Protein AF-A0A6A5VIS7-F1 (afdb_monomer)

Secondary structure (DSSP, 8-state):
--SS--SSTTHHHH--STTS-SS-GGGT--HHHHHHHHHH--SS-TT---SSHHHHHHHHHHHHHHHHHHH----S-------EEE--S--TT-EE-TTSSS-EEEE-

Organism: NCBI:txid1447943

Foldseek 3Di:
DVVDDDPDLCQLQPPPDPPHDPDRPVVPDDSVRVVVCVVPDFPDDPPDDDPFVCVRCVVVVVVVVVVVCVVDPDDDDDDDDKDFDADDDDGPQWDACPPDPRRIGHID

Structure (mmCIF, N/CA/C/O backbone):
data_AF-A0A6A5VIS7-F1
#
_entry.id   AF-A0A6A5VIS7-F1
#
loop_
_atom_site.group_PDB
_atom_site.id
_atom_site.type_symbol
_atom_site.label_atom_id
_atom_site.label_alt_id
_atom_site.label_comp_id
_atom_site.label_asym_id
_atom_site.label_entity_id
_atom_site.label_seq_id
_atom_site.pdbx_PDB_ins_code
_atom_site.Cartn_x
_atom_site.Cartn_y
_atom_site.Cartn_z
_atom_site.occupancy
_atom_site.B_iso_or_equiv
_atom_site.auth_seq_id
_atom_site.auth_comp_id
_atom_site.auth_asym_id
_atom_site.auth_atom_id
_atom_site.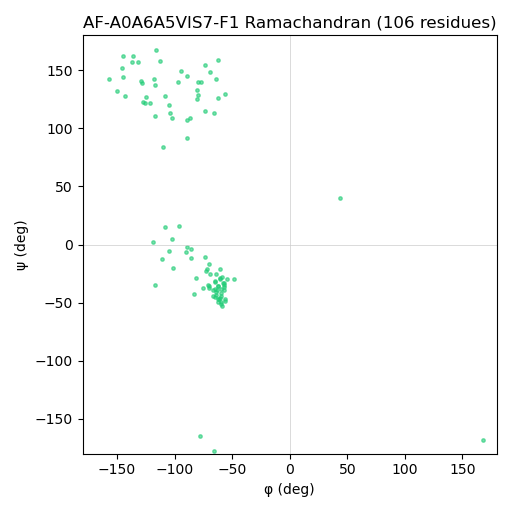pdbx_PDB_model_num
ATOM 1 N N . MET A 1 1 ? -1.292 13.957 4.978 1.00 61.16 1 MET A N 1
ATOM 2 C CA . MET A 1 1 ? -0.393 13.386 5.997 1.00 61.16 1 MET A CA 1
ATOM 3 C C . MET A 1 1 ? 1.064 13.347 5.570 1.00 61.16 1 MET A C 1
ATOM 5 O O . MET A 1 1 ? 1.912 13.328 6.440 1.00 61.16 1 MET A O 1
ATOM 9 N N . ASP A 1 2 ? 1.387 13.306 4.273 1.00 75.00 2 ASP A N 1
ATOM 10 C CA . ASP A 1 2 ? 2.795 13.178 3.861 1.00 75.00 2 ASP A CA 1
ATOM 11 C C . ASP A 1 2 ? 3.536 14.531 3.838 1.00 75.00 2 ASP A C 1
ATOM 13 O O . ASP A 1 2 ? 4.635 14.658 4.361 1.00 75.00 2 ASP A O 1
ATOM 17 N N . VAL A 1 3 ? 2.884 15.580 3.315 1.00 82.19 3 VAL A N 1
ATOM 18 C CA . VAL A 1 3 ? 3.427 16.957 3.299 1.00 82.19 3 VAL A CA 1
ATOM 19 C C . VAL A 1 3 ? 3.360 17.621 4.679 1.00 82.19 3 VAL A C 1
ATOM 21 O O . VAL A 1 3 ? 4.257 18.362 5.060 1.00 82.19 3 VAL A O 1
ATOM 24 N N . HIS A 1 4 ? 2.286 17.354 5.424 1.00 86.31 4 HIS A N 1
ATOM 25 C CA . HIS A 1 4 ? 2.086 17.832 6.790 1.00 86.31 4 HIS A CA 1
ATOM 26 C C . HIS A 1 4 ? 1.755 16.638 7.672 1.00 86.31 4 HIS A C 1
ATOM 28 O O . HIS A 1 4 ? 0.791 15.926 7.365 1.00 86.31 4 HIS A O 1
ATOM 34 N N . GLN A 1 5 ? 2.557 16.433 8.716 1.00 87.00 5 GLN A N 1
ATOM 35 C CA . GLN A 1 5 ? 2.435 15.318 9.647 1.00 87.00 5 GLN A CA 1
ATOM 36 C C . GLN A 1 5 ? 1.838 15.794 10.968 1.00 87.00 5 GLN A C 1
ATOM 38 O O . GLN A 1 5 ? 2.437 16.620 11.650 1.00 87.00 5 GLN A O 1
ATOM 43 N N . GLU A 1 6 ? 0.691 15.229 11.329 1.00 88.25 6 GLU A N 1
ATOM 44 C CA . GLU A 1 6 ? 0.141 15.322 12.678 1.00 88.25 6 GLU A CA 1
ATOM 45 C C . GLU A 1 6 ? 0.539 14.103 13.524 1.00 88.25 6 GLU A C 1
ATOM 47 O O . GLU A 1 6 ? 0.694 13.002 12.974 1.00 88.25 6 GLU A O 1
ATOM 52 N N . PRO A 1 7 ? 0.687 14.272 14.851 1.00 87.81 7 PRO A N 1
ATOM 53 C CA . PRO A 1 7 ? 0.967 13.180 15.783 1.00 87.81 7 PRO A CA 1
ATOM 54 C C . PRO A 1 7 ? -0.064 12.044 15.749 1.00 87.81 7 PRO A C 1
ATOM 56 O O . PRO A 1 7 ? 0.290 10.880 15.959 1.00 87.81 7 PRO A O 1
ATOM 59 N N . SER A 1 8 ? -1.331 12.367 15.494 1.00 88.69 8 SER A N 1
ATOM 60 C CA . SER A 1 8 ? -2.438 11.415 15.452 1.00 88.69 8 SER A CA 1
ATOM 61 C C . SER A 1 8 ? -3.365 11.644 14.258 1.00 88.69 8 SER A C 1
ATOM 63 O O . SER A 1 8 ? -3.376 12.702 13.630 1.00 88.69 8 SER A O 1
ATOM 65 N N . LEU A 1 9 ? -4.168 10.625 13.938 1.00 88.75 9 LEU A N 1
ATOM 66 C CA . LEU A 1 9 ? -5.127 10.703 12.838 1.00 88.75 9 LEU A CA 1
ATOM 67 C C . LEU A 1 9 ? -6.211 11.762 13.092 1.00 88.75 9 LEU A C 1
ATOM 69 O O . LEU A 1 9 ? -6.520 12.537 12.192 1.00 88.75 9 LEU A O 1
ATOM 73 N N . CYS A 1 10 ? -6.750 11.818 14.311 1.00 89.00 10 CYS A N 1
ATOM 74 C CA . CYS A 1 10 ? -7.844 12.718 14.674 1.00 89.00 10 CYS A CA 1
ATOM 75 C C . CYS A 1 10 ? -7.446 14.195 14.518 1.00 89.00 10 CYS A C 1
ATOM 77 O O . CYS A 1 10 ? -8.246 15.015 14.077 1.00 89.00 10 CYS A O 1
ATOM 79 N N . GLU A 1 11 ? -6.189 14.548 14.805 1.00 89.06 11 GLU A N 1
ATOM 80 C CA . GLU A 1 11 ? -5.704 15.937 14.752 1.00 89.06 11 GLU A CA 1
ATOM 81 C C . GLU A 1 11 ? -5.824 16.573 13.359 1.00 89.06 11 GLU A C 1
ATOM 83 O O . GLU A 1 11 ? -6.099 17.773 13.255 1.00 89.06 11 GLU A O 1
ATOM 88 N N . TYR A 1 12 ? -5.766 15.775 12.285 1.00 89.38 12 TYR A N 1
ATOM 89 C CA . TYR A 1 12 ? -6.034 16.261 10.925 1.00 89.38 12 TYR A CA 1
ATOM 90 C C . TYR A 1 12 ? -7.460 16.823 10.749 1.00 89.38 12 TYR A C 1
ATOM 92 O O . TYR A 1 12 ? -7.699 17.611 9.827 1.00 89.38 12 TYR A O 1
ATOM 100 N N . TRP A 1 13 ? -8.397 16.447 11.625 1.00 89.69 13 TRP A N 1
ATOM 101 C CA . TRP A 1 13 ? -9.795 16.886 11.641 1.00 89.69 13 TRP A CA 1
ATOM 102 C C . TRP A 1 13 ? -10.116 17.907 12.745 1.00 89.69 13 TRP A C 1
ATOM 104 O O . TRP A 1 13 ? -11.215 18.458 12.756 1.00 89.69 13 TRP A O 1
ATOM 114 N N . GLU A 1 14 ? -9.190 18.239 13.645 1.00 84.25 14 GLU A N 1
ATOM 115 C CA . GLU A 1 14 ? -9.530 19.048 14.824 1.00 84.25 14 GLU A CA 1
ATOM 116 C C . GLU A 1 14 ? -9.134 20.535 14.733 1.00 84.25 14 GLU A C 1
ATOM 118 O O . GLU A 1 14 ? -9.730 21.353 15.428 1.00 84.25 14 GLU A O 1
ATOM 123 N N . LYS A 1 15 ? -8.189 20.935 13.863 1.00 71.56 15 LYS A N 1
ATOM 124 C CA . LYS A 1 15 ? -7.707 22.337 13.711 1.00 71.56 15 LYS A CA 1
ATOM 125 C C . LYS A 1 15 ? -7.449 23.073 15.045 1.00 71.56 15 LYS A C 1
ATOM 127 O O . LYS A 1 15 ? -7.747 24.259 15.185 1.00 71.56 15 LYS A O 1
ATOM 132 N N . LYS A 1 16 ? -6.886 22.384 16.039 1.00 73.50 16 LYS A N 1
ATOM 133 C CA . LYS A 1 16 ? -6.724 22.917 17.406 1.00 73.50 16 LYS A CA 1
ATOM 134 C C . LYS A 1 16 ? -5.455 23.754 17.634 1.00 73.50 16 LYS A C 1
ATOM 136 O O . LYS A 1 16 ? -5.291 24.291 18.725 1.00 73.50 16 LYS A O 1
ATOM 141 N N . HIS A 1 17 ? -4.558 23.889 16.653 1.00 80.56 17 HIS A N 1
ATOM 142 C CA . HIS A 1 17 ? -3.280 24.599 16.818 1.00 80.56 17 HIS A CA 1
ATOM 143 C C . HIS A 1 17 ? -2.934 25.506 15.632 1.00 80.56 17 HIS A C 1
ATOM 145 O O . HIS A 1 17 ? -3.388 25.303 14.509 1.00 80.56 17 HIS A O 1
ATOM 151 N N . ALA A 1 18 ? -2.083 26.505 15.890 1.00 81.25 18 ALA A N 1
ATOM 152 C CA . ALA A 1 18 ? -1.664 27.504 14.901 1.00 81.25 18 ALA A CA 1
ATOM 153 C C . ALA A 1 18 ? -0.985 26.893 13.662 1.00 81.25 18 ALA A C 1
ATOM 155 O O . ALA A 1 18 ? -1.082 27.444 12.572 1.00 81.25 18 ALA A O 1
ATOM 156 N N . ASN A 1 19 ? -0.341 25.736 13.834 1.00 81.38 19 ASN A N 1
ATOM 157 C CA . ASN A 1 19 ? 0.364 25.020 12.770 1.00 81.38 19 ASN A CA 1
ATOM 158 C C . ASN A 1 19 ? -0.483 23.913 12.119 1.00 81.38 19 ASN A C 1
ATOM 160 O O . ASN A 1 19 ? 0.086 23.012 11.519 1.00 81.38 19 ASN A O 1
ATOM 164 N N . ALA A 1 20 ? -1.806 23.904 12.305 1.00 80.06 2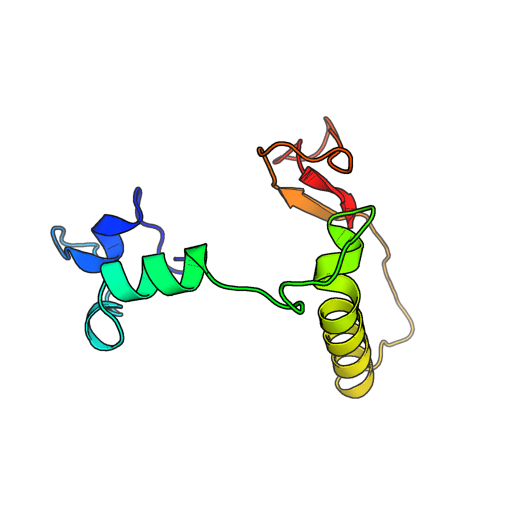0 ALA A N 1
ATOM 165 C CA . ALA A 1 20 ? -2.667 22.877 11.718 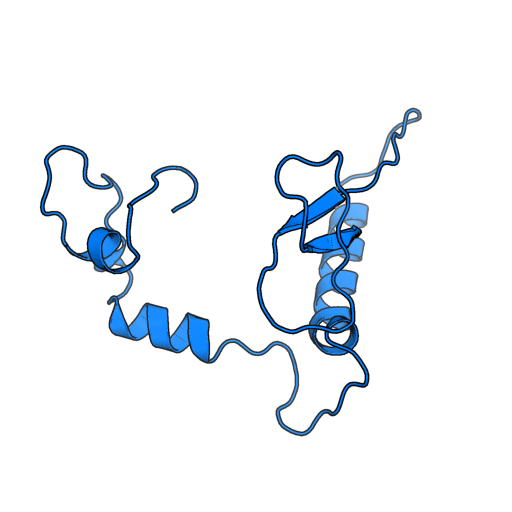1.00 80.06 20 ALA A CA 1
ATOM 166 C C . ALA A 1 20 ? -2.612 22.919 10.179 1.00 80.06 20 ALA A C 1
ATOM 168 O O . ALA A 1 20 ? -2.278 23.962 9.605 1.00 80.06 20 ALA A O 1
ATOM 169 N N . PRO A 1 21 ? -2.965 21.823 9.481 1.00 78.56 21 PRO A N 1
ATOM 170 C CA . PRO A 1 21 ? -2.827 21.759 8.038 1.00 78.56 21 PRO A CA 1
ATOM 171 C C . PRO A 1 21 ? -3.706 22.831 7.388 1.00 78.56 21 PRO A C 1
ATOM 173 O O . PRO A 1 21 ? -4.922 22.873 7.600 1.00 78.56 21 PRO A O 1
ATOM 176 N N . THR A 1 22 ? -3.108 23.668 6.536 1.00 79.56 22 THR A N 1
ATOM 177 C CA . THR A 1 22 ? -3.844 24.684 5.765 1.00 79.56 22 THR A CA 1
ATOM 178 C C . THR A 1 22 ? -4.936 24.036 4.908 1.00 79.56 22 THR A C 1
ATOM 180 O O . THR A 1 22 ? -6.045 24.558 4.770 1.00 79.56 22 THR A O 1
ATOM 183 N N . HIS A 1 23 ? -4.641 22.849 4.369 1.00 78.06 23 HIS A N 1
ATOM 184 C CA . HIS A 1 23 ? -5.568 22.045 3.581 1.00 78.06 23 HIS A CA 1
ATOM 185 C C . HIS A 1 23 ? -6.379 21.111 4.483 1.00 78.06 23 HIS A C 1
ATOM 187 O O . HIS A 1 23 ? -5.994 19.983 4.776 1.00 78.06 23 HIS A O 1
ATOM 193 N N . SER A 1 24 ? -7.531 21.616 4.910 1.00 80.44 24 SER A N 1
ATOM 194 C CA . SER A 1 24 ? -8.482 20.927 5.782 1.00 80.44 24 SER A CA 1
ATOM 195 C C . SER A 1 24 ? -9.112 19.700 5.113 1.00 80.44 24 SER A C 1
ATOM 197 O O . SER A 1 24 ? -9.913 19.852 4.188 1.00 80.44 24 SER A O 1
ATOM 199 N N . VAL A 1 25 ? -8.821 18.494 5.613 1.00 85.50 25 VAL A N 1
ATOM 200 C CA . VAL A 1 25 ? -9.442 17.245 5.118 1.00 85.50 25 VAL A CA 1
ATOM 201 C C . VAL A 1 25 ? -10.951 17.226 5.387 1.00 85.50 25 VAL A C 1
ATOM 203 O O . VAL A 1 25 ? -11.721 16.767 4.544 1.00 85.50 25 VAL A O 1
ATOM 206 N N . ASN A 1 26 ? -11.378 17.845 6.492 1.00 85.31 26 ASN A N 1
ATOM 207 C CA . ASN A 1 26 ? -12.782 18.083 6.848 1.00 85.31 26 ASN A CA 1
ATOM 208 C C . ASN A 1 26 ? -13.633 18.679 5.725 1.00 85.31 26 ASN A C 1
ATOM 210 O O . ASN A 1 26 ? -14.835 18.443 5.675 1.00 85.31 26 ASN A O 1
ATOM 214 N N . ASN A 1 27 ? -13.029 19.467 4.831 1.00 88.69 27 ASN A N 1
ATOM 215 C CA . ASN A 1 27 ? -13.765 20.098 3.737 1.00 88.69 27 ASN A CA 1
ATOM 216 C C . ASN A 1 27 ? -14.218 19.076 2.679 1.00 88.69 27 ASN A C 1
ATOM 218 O O . ASN A 1 27 ? -15.073 19.394 1.858 1.00 88.69 27 ASN A O 1
ATOM 222 N N . TYR A 1 28 ? -13.637 17.875 2.683 1.00 90.44 28 TYR A N 1
ATOM 223 C CA . TYR A 1 28 ? -13.865 16.833 1.685 1.00 90.44 28 TYR A CA 1
ATOM 224 C C . TYR A 1 28 ? -14.485 15.569 2.285 1.00 90.44 28 TYR A C 1
ATOM 226 O O . TYR A 1 28 ? -15.266 14.893 1.618 1.00 90.44 28 TYR A O 1
ATOM 234 N N . MET A 1 29 ? -14.129 15.218 3.524 1.00 93.50 29 MET A N 1
ATOM 235 C CA . MET A 1 29 ? -14.579 13.984 4.166 1.00 93.50 29 MET A CA 1
ATOM 236 C C . MET A 1 29 ? -14.519 14.099 5.689 1.00 93.50 29 MET A C 1
ATOM 238 O O . MET A 1 29 ? -13.573 14.667 6.232 1.00 93.50 29 MET A O 1
ATOM 242 N N . SER A 1 30 ? -15.500 13.522 6.386 1.00 93.50 30 SER A N 1
ATOM 243 C CA . SER A 1 30 ? -15.449 13.386 7.844 1.00 93.50 30 SER A CA 1
ATOM 244 C C . SER A 1 30 ? -14.451 12.311 8.274 1.00 93.50 30 SER A C 1
ATOM 246 O O . SER A 1 30 ? -14.195 11.356 7.539 1.00 93.50 30 SER A O 1
ATOM 248 N N . GLU A 1 31 ? -13.933 12.436 9.493 1.00 92.88 31 GLU A N 1
ATOM 249 C CA . GLU A 1 31 ? -12.983 11.482 10.073 1.00 92.88 31 GLU A CA 1
ATOM 250 C C . GLU A 1 31 ? -13.557 10.061 10.064 1.00 92.88 31 GLU A C 1
ATOM 252 O O . GLU A 1 31 ? -12.958 9.139 9.518 1.00 92.88 31 GLU A O 1
ATOM 257 N N . THR A 1 32 ? -14.800 9.906 10.530 1.00 95.56 32 THR A N 1
ATOM 258 C CA . THR A 1 32 ? -15.503 8.617 10.543 1.00 95.56 32 THR A CA 1
ATOM 259 C C . THR A 1 32 ? -15.612 7.995 9.152 1.00 95.56 32 THR A C 1
ATOM 261 O O . THR A 1 32 ? -15.484 6.781 8.996 1.00 95.56 32 THR A O 1
ATOM 264 N N . ARG A 1 33 ? -15.859 8.804 8.112 1.00 95.69 33 ARG A N 1
ATOM 265 C CA . ARG A 1 33 ? -15.948 8.290 6.742 1.00 95.69 33 ARG A CA 1
ATOM 266 C C . ARG A 1 33 ? -14.578 7.843 6.235 1.00 95.69 33 ARG A C 1
ATOM 268 O O . ARG A 1 33 ? -14.509 6.823 5.551 1.00 95.69 33 ARG A O 1
ATOM 275 N N . PHE A 1 34 ? -13.515 8.563 6.583 1.00 94.69 34 PHE A N 1
ATOM 276 C CA . PHE A 1 34 ? -12.148 8.172 6.253 1.00 94.69 34 PHE A CA 1
ATOM 277 C C . PHE A 1 34 ? -11.777 6.838 6.911 1.00 94.69 34 PHE A C 1
ATOM 279 O O . PHE A 1 34 ? -11.360 5.920 6.211 1.00 94.69 34 PHE A O 1
ATOM 286 N N . GLU A 1 35 ? -12.019 6.683 8.215 1.00 95.19 35 GLU A N 1
ATOM 287 C CA . GLU A 1 35 ? -11.734 5.437 8.942 1.00 95.19 35 GLU A CA 1
ATOM 288 C C . GLU A 1 35 ? -12.492 4.232 8.373 1.00 95.19 35 GLU A C 1
ATOM 290 O O . GLU A 1 35 ? -11.953 3.127 8.290 1.00 95.19 35 GLU A O 1
ATOM 295 N N . GLN A 1 36 ? -13.748 4.429 7.958 1.00 96.69 36 GLN A N 1
ATOM 296 C CA . GLN A 1 36 ? -14.519 3.384 7.284 1.00 96.69 36 GLN A CA 1
ATOM 297 C C . GLN A 1 36 ? -13.855 2.964 5.972 1.00 96.69 36 GLN A C 1
ATOM 299 O O . GLN A 1 36 ? -13.724 1.771 5.709 1.00 96.69 36 GLN A O 1
ATOM 304 N N . LEU A 1 37 ? -13.447 3.925 5.144 1.00 95.38 37 LEU A N 1
ATOM 305 C CA . LEU A 1 37 ? -12.793 3.620 3.877 1.00 95.38 37 LEU A CA 1
ATOM 306 C C . LEU A 1 37 ? -11.448 2.926 4.095 1.00 95.38 37 LEU A C 1
ATOM 308 O O . LEU A 1 37 ? -11.210 1.908 3.458 1.00 95.38 37 LEU A O 1
ATOM 312 N N . ASP A 1 38 ? -10.621 3.411 5.020 1.00 93.31 38 ASP A N 1
ATOM 313 C CA . ASP A 1 38 ? -9.323 2.809 5.349 1.00 93.31 38 ASP A CA 1
ATOM 314 C C . ASP A 1 38 ? -9.473 1.357 5.835 1.00 93.31 38 ASP A C 1
ATOM 316 O O . ASP A 1 38 ? -8.792 0.450 5.354 1.00 93.31 38 ASP A O 1
ATOM 320 N N . ARG A 1 39 ? -10.446 1.097 6.718 1.00 94.62 39 ARG A N 1
ATOM 321 C CA . ARG A 1 39 ? -10.701 -0.247 7.259 1.00 94.62 39 ARG A CA 1
ATOM 322 C C . ARG A 1 39 ? -11.279 -1.221 6.234 1.00 94.62 39 ARG A C 1
ATOM 324 O O . ARG A 1 39 ? -11.009 -2.420 6.318 1.00 94.62 39 ARG A O 1
ATOM 331 N N . TYR A 1 40 ? -12.132 -0.739 5.334 1.00 93.00 40 TYR A N 1
ATOM 332 C CA . TYR A 1 40 ? -12.900 -1.584 4.416 1.00 93.00 40 TYR A CA 1
ATOM 333 C C . TYR A 1 40 ? -12.420 -1.506 2.964 1.00 93.00 40 TYR A C 1
ATOM 335 O O . TYR A 1 40 ? -13.126 -1.960 2.063 1.00 93.00 40 TYR A O 1
ATOM 343 N N . LEU A 1 41 ? -11.227 -0.967 2.715 1.00 91.12 41 LEU A N 1
ATOM 344 C CA . LEU A 1 41 ? -10.617 -0.994 1.394 1.00 91.12 41 LEU A CA 1
ATOM 345 C C . LEU A 1 41 ? -10.119 -2.409 1.073 1.00 91.12 41 LEU A C 1
ATOM 347 O O . LEU A 1 41 ? -9.193 -2.921 1.701 1.00 91.12 41 LEU A O 1
ATOM 351 N N . TYR A 1 42 ? -10.720 -3.026 0.058 1.00 88.69 42 TYR A N 1
ATOM 352 C CA . TYR A 1 42 ? -10.321 -4.329 -0.468 1.00 88.69 42 TYR A CA 1
ATOM 353 C C . TYR A 1 42 ? -10.141 -4.246 -1.982 1.00 88.69 42 TYR A C 1
ATOM 355 O O . TYR A 1 42 ? -10.947 -3.637 -2.679 1.00 88.69 42 TYR A O 1
ATOM 363 N N . TYR A 1 43 ? -9.095 -4.902 -2.484 1.00 85.69 43 TYR A N 1
ATOM 364 C CA . TYR A 1 43 ? -8.789 -4.998 -3.918 1.00 85.69 43 TYR A CA 1
ATOM 365 C C . TYR A 1 43 ? -9.178 -6.349 -4.527 1.00 85.69 43 TYR A C 1
ATOM 367 O O . TYR A 1 43 ? -8.866 -6.626 -5.679 1.00 85.69 43 TYR A O 1
ATOM 375 N N . THR A 1 44 ? -9.818 -7.211 -3.741 1.00 90.31 44 THR A N 1
ATOM 376 C CA . THR A 1 44 ? -10.119 -8.594 -4.109 1.00 90.31 44 THR A CA 1
ATOM 377 C C . THR A 1 44 ? -11.569 -8.911 -3.813 1.00 90.31 44 THR A C 1
ATOM 379 O O . THR A 1 44 ? -12.159 -8.337 -2.896 1.00 90.31 44 THR A O 1
ATOM 382 N N . GLU A 1 45 ? -12.102 -9.916 -4.495 1.00 88.56 45 GLU A N 1
ATOM 383 C CA . GLU A 1 45 ? -13.418 -10.453 -4.174 1.00 88.56 45 GLU A CA 1
ATOM 384 C C . GLU A 1 45 ? -13.436 -11.071 -2.771 1.00 88.56 45 GLU A C 1
ATOM 386 O O . GLU A 1 45 ? -12.491 -11.744 -2.350 1.00 88.56 45 GLU A O 1
ATOM 391 N N . VAL A 1 46 ? -14.546 -10.895 -2.049 1.00 83.50 46 VAL A N 1
ATOM 392 C CA . VAL A 1 46 ? -14.683 -11.321 -0.640 1.00 83.50 46 VAL A CA 1
ATOM 393 C C . VAL A 1 46 ? -14.434 -12.823 -0.459 1.00 83.50 46 VAL A C 1
ATOM 395 O O . VAL A 1 46 ? -13.919 -13.261 0.567 1.00 83.50 46 VAL A O 1
ATOM 398 N N . LYS A 1 47 ? -14.792 -13.628 -1.464 1.00 87.19 47 LYS A N 1
ATOM 399 C CA . LYS A 1 47 ? -14.689 -15.095 -1.426 1.00 87.19 47 LYS A CA 1
ATOM 400 C C . LYS A 1 47 ? -13.340 -15.627 -1.915 1.00 87.19 47 LYS A C 1
ATOM 402 O O . LYS A 1 47 ? -13.132 -16.839 -1.909 1.00 87.19 47 LYS A O 1
ATOM 407 N N . GLN A 1 48 ? -12.436 -14.760 -2.361 1.00 88.50 48 GLN A N 1
ATOM 408 C CA . GLN A 1 48 ? -11.162 -15.181 -2.926 1.00 88.50 48 GLN A CA 1
ATOM 409 C C . GLN A 1 48 ? -10.163 -15.519 -1.812 1.00 88.50 48 GLN A C 1
ATOM 411 O O . GLN A 1 48 ? -9.892 -14.720 -0.914 1.00 88.50 48 GLN A O 1
ATOM 416 N N . SER A 1 49 ? -9.606 -16.728 -1.864 1.00 89.31 49 SER A N 1
ATOM 417 C CA . SER A 1 49 ? -8.578 -17.180 -0.926 1.00 89.31 49 SER A CA 1
ATOM 418 C C . SER A 1 49 ? -7.185 -17.001 -1.516 1.00 89.31 49 SER A C 1
ATOM 420 O O . SER A 1 49 ? -6.952 -17.348 -2.673 1.00 89.31 49 SER A O 1
ATOM 422 N N . PHE A 1 50 ? -6.236 -16.561 -0.694 1.00 90.12 50 PHE A N 1
ATOM 423 C CA . PHE A 1 50 ? -4.849 -16.362 -1.102 1.00 90.12 50 PHE A CA 1
ATOM 424 C C . PHE A 1 50 ? -3.910 -17.052 -0.123 1.00 90.12 50 PHE A C 1
ATOM 426 O O . PHE A 1 50 ? -4.122 -16.996 1.087 1.00 90.12 50 PHE A O 1
ATOM 433 N N . LYS A 1 51 ? -2.845 -17.664 -0.647 1.00 89.44 51 LYS A N 1
ATOM 434 C CA . LYS A 1 51 ? -1.794 -18.283 0.175 1.00 89.44 51 LYS A CA 1
ATOM 435 C C . LYS A 1 51 ? -0.889 -17.255 0.861 1.00 89.44 51 LYS A C 1
ATOM 437 O O . LYS A 1 51 ? -0.261 -17.582 1.856 1.00 89.44 51 LYS A O 1
ATOM 442 N N . SER A 1 52 ? -0.817 -16.041 0.316 1.00 90.25 52 SER A N 1
ATOM 443 C CA . SER A 1 52 ? 0.074 -14.966 0.755 1.00 90.25 52 SER A CA 1
ATOM 444 C C . SER A 1 52 ? -0.608 -13.603 0.572 1.00 90.25 52 SER A C 1
ATOM 446 O O . SER A 1 52 ? -1.420 -13.466 -0.354 1.00 90.25 52 SER A O 1
ATOM 448 N N . PRO A 1 53 ? -0.281 -12.575 1.383 1.00 88.50 53 PRO A N 1
ATOM 449 C CA . PRO A 1 53 ? -0.731 -11.203 1.163 1.00 88.50 53 PRO A CA 1
ATOM 450 C C . PRO A 1 53 ? -0.400 -10.665 -0.233 1.00 88.50 53 PRO A C 1
ATOM 452 O O . PRO A 1 53 ? -1.180 -9.882 -0.762 1.00 88.50 53 PRO A O 1
ATOM 455 N N . PHE A 1 54 ? 0.683 -11.122 -0.873 1.00 91.69 54 PHE A N 1
ATOM 456 C CA . PHE A 1 54 ? 1.037 -10.675 -2.226 1.00 91.69 54 PHE A CA 1
ATOM 457 C C . PHE A 1 54 ? -0.024 -11.029 -3.267 1.00 91.69 54 PHE A C 1
ATOM 459 O O . PHE A 1 54 ? -0.309 -10.222 -4.145 1.00 91.69 54 PHE A O 1
ATOM 466 N N . GLY A 1 55 ? -0.678 -12.185 -3.126 1.00 92.12 55 GLY A N 1
ATOM 467 C CA . GLY A 1 55 ? -1.777 -12.563 -4.013 1.00 92.12 55 GLY A CA 1
ATOM 468 C C . GLY A 1 55 ? -2.945 -11.578 -3.949 1.00 92.12 55 GLY A C 1
ATOM 469 O O . GLY A 1 55 ? -3.603 -11.356 -4.956 1.00 92.12 55 GLY A O 1
ATOM 470 N N . ARG A 1 56 ? -3.161 -10.930 -2.794 1.00 91.38 56 ARG A N 1
ATOM 471 C CA . ARG A 1 56 ? -4.257 -9.967 -2.603 1.00 91.38 56 ARG A CA 1
ATOM 472 C C . ARG A 1 56 ? -4.046 -8.648 -3.342 1.00 91.38 56 ARG A C 1
ATOM 474 O O . ARG A 1 56 ? -4.999 -7.908 -3.541 1.00 91.38 56 ARG A O 1
ATOM 481 N N . VAL A 1 57 ? -2.805 -8.325 -3.690 1.00 92.19 57 VAL A N 1
ATOM 482 C CA . VAL A 1 57 ? -2.436 -7.054 -4.335 1.00 92.19 57 VAL A CA 1
ATOM 483 C C . VAL A 1 57 ? -1.823 -7.260 -5.718 1.00 92.19 57 VAL A C 1
ATOM 485 O O . VAL A 1 57 ? -1.428 -6.289 -6.358 1.00 92.19 57 VAL A O 1
ATOM 488 N N . TRP A 1 58 ? -1.741 -8.510 -6.183 1.00 93.50 58 TRP A N 1
ATOM 489 C CA . TRP A 1 58 ? -1.028 -8.884 -7.40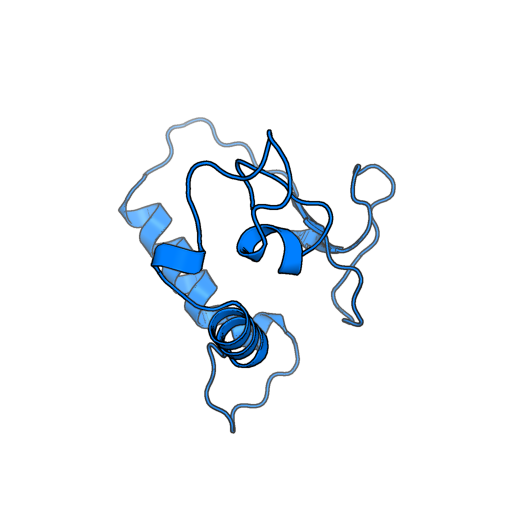1 1.00 93.50 58 TRP A CA 1
ATOM 490 C C . TRP A 1 58 ? -1.562 -8.158 -8.633 1.00 93.50 58 TRP A C 1
ATOM 492 O O . TRP A 1 58 ? -0.800 -7.485 -9.323 1.00 93.50 58 TRP A O 1
ATOM 502 N N . ASP A 1 59 ? -2.874 -8.225 -8.861 1.00 93.19 59 ASP A N 1
ATOM 503 C CA . ASP A 1 59 ? -3.498 -7.644 -10.054 1.00 93.19 59 ASP A CA 1
ATOM 504 C C . ASP A 1 59 ? -3.321 -6.120 -10.104 1.00 93.19 59 ASP A C 1
ATOM 506 O O . ASP A 1 59 ? -3.029 -5.553 -11.159 1.00 93.19 59 ASP A O 1
ATOM 510 N N . LEU A 1 60 ? -3.420 -5.453 -8.949 1.00 93.50 60 LEU A N 1
ATOM 511 C CA . LEU A 1 60 ? -3.161 -4.019 -8.834 1.00 93.50 60 LEU A CA 1
ATOM 512 C C . LEU A 1 60 ? -1.684 -3.689 -9.093 1.00 93.50 60 LEU A C 1
ATOM 514 O O . LEU A 1 60 ? -1.386 -2.747 -9.826 1.00 93.50 60 LEU A O 1
ATOM 518 N N . SER A 1 61 ? -0.764 -4.464 -8.516 1.00 94.31 61 SER A N 1
ATOM 519 C CA . SER A 1 61 ? 0.680 -4.287 -8.702 1.00 94.31 61 SER A CA 1
ATOM 520 C C . SER A 1 61 ? 1.075 -4.442 -10.172 1.00 94.31 61 SER A C 1
ATOM 522 O O . SER A 1 61 ? 1.767 -3.586 -10.725 1.00 94.31 61 SER A O 1
ATOM 524 N N . GLU A 1 62 ? 0.568 -5.478 -10.844 1.00 96.56 62 GLU A N 1
ATOM 525 C CA . GLU A 1 62 ? 0.813 -5.703 -12.269 1.00 96.56 62 GLU A CA 1
ATOM 526 C C . GLU A 1 62 ? 0.209 -4.601 -13.138 1.00 96.56 62 GLU A C 1
ATOM 528 O O . GLU A 1 62 ? 0.843 -4.162 -14.103 1.00 96.56 62 GLU A O 1
ATOM 533 N N . HIS A 1 63 ? -0.976 -4.097 -12.778 1.00 96.38 63 HIS A N 1
ATOM 534 C CA . HIS A 1 63 ? -1.561 -2.949 -13.460 1.00 96.38 63 HIS A CA 1
ATOM 535 C C . HIS A 1 63 ? -0.653 -1.718 -13.365 1.00 96.38 63 HIS A C 1
ATOM 537 O O . HIS A 1 63 ? -0.325 -1.122 -14.392 1.00 96.38 63 HIS A O 1
ATOM 543 N N . ILE A 1 64 ? -0.207 -1.359 -12.156 1.00 96.25 64 ILE A N 1
ATOM 544 C CA . ILE A 1 64 ? 0.677 -0.207 -11.931 1.00 96.25 64 ILE A CA 1
ATOM 545 C C . ILE A 1 64 ? 1.985 -0.391 -12.703 1.00 96.25 64 ILE A C 1
ATOM 547 O O . ILE A 1 64 ? 2.363 0.492 -13.470 1.00 96.25 64 ILE A O 1
ATOM 551 N N . ARG A 1 65 ? 2.630 -1.557 -12.585 1.00 95.81 65 ARG A N 1
ATOM 552 C CA . ARG A 1 65 ? 3.886 -1.868 -13.282 1.00 95.81 65 ARG A CA 1
ATOM 553 C C . ARG A 1 65 ? 3.751 -1.707 -14.795 1.00 95.81 65 ARG A C 1
ATOM 555 O O . ARG A 1 65 ? 4.605 -1.081 -15.424 1.00 95.81 65 ARG A O 1
ATOM 562 N N . LYS A 1 66 ? 2.681 -2.251 -15.384 1.00 97.12 66 LYS A N 1
ATOM 563 C CA . LYS A 1 66 ? 2.420 -2.144 -16.824 1.00 97.12 66 LYS A CA 1
ATOM 564 C C . LYS A 1 66 ? 2.232 -0.686 -17.246 1.00 97.12 66 LYS A C 1
ATOM 566 O O . LYS A 1 66 ? 2.864 -0.256 -18.206 1.00 97.12 66 LYS A O 1
ATOM 571 N N . ARG A 1 67 ? 1.423 0.085 -16.512 1.00 97.62 67 ARG A N 1
ATOM 572 C CA . ARG A 1 67 ? 1.195 1.510 -16.808 1.00 97.62 67 ARG A CA 1
ATOM 573 C C . ARG A 1 67 ? 2.458 2.349 -16.664 1.00 97.62 67 ARG A C 1
ATOM 575 O O . ARG A 1 67 ? 2.708 3.196 -17.514 1.00 97.62 67 ARG A O 1
ATOM 582 N N . SER A 1 68 ? 3.276 2.099 -15.645 1.00 96.81 68 SER A N 1
ATOM 583 C CA . SER A 1 68 ? 4.547 2.806 -15.465 1.00 96.81 68 SER A CA 1
ATOM 584 C C . SER A 1 68 ? 5.485 2.612 -16.658 1.00 96.81 68 SER A C 1
ATOM 586 O O . SER A 1 68 ? 6.078 3.586 -17.111 1.00 96.81 68 SER A O 1
ATOM 588 N N . LEU A 1 69 ? 5.574 1.392 -17.200 1.00 94.88 69 LEU A N 1
ATOM 589 C CA . LEU A 1 69 ? 6.398 1.093 -18.378 1.00 94.88 69 LEU A CA 1
ATOM 590 C C . LEU A 1 69 ? 5.836 1.694 -19.673 1.00 94.88 69 LEU A C 1
ATOM 592 O O . LEU A 1 69 ? 6.603 2.099 -20.537 1.00 94.88 69 LEU A O 1
ATOM 596 N N . GLU A 1 70 ? 4.511 1.764 -19.814 1.00 96.94 70 GLU A N 1
ATOM 597 C CA . GLU A 1 70 ? 3.873 2.420 -20.964 1.00 96.94 70 GLU A CA 1
ATOM 598 C C . GLU A 1 70 ? 4.126 3.937 -20.967 1.00 96.94 70 GLU A C 1
ATOM 600 O O . GLU A 1 70 ? 4.348 4.528 -22.024 1.00 96.94 70 GLU A O 1
ATOM 605 N N . LEU A 1 71 ? 4.0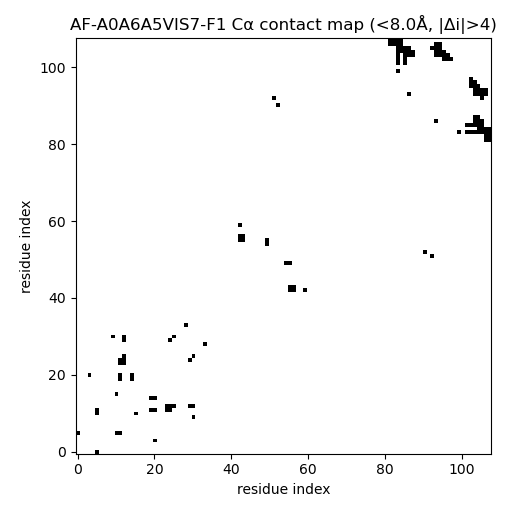96 4.570 -19.789 1.00 97.50 71 LEU A N 1
ATOM 606 C CA . LEU A 1 71 ? 4.243 6.021 -19.638 1.00 97.50 71 LEU A CA 1
ATOM 607 C C . LEU A 1 71 ? 5.699 6.490 -19.669 1.00 97.50 71 LEU A C 1
ATOM 609 O O . LEU A 1 71 ? 5.967 7.627 -20.059 1.00 97.50 71 LEU A O 1
ATOM 613 N N . TRP A 1 72 ? 6.639 5.646 -19.248 1.00 96.69 72 TRP A N 1
ATOM 614 C CA . TRP A 1 72 ? 8.046 6.008 -19.179 1.00 96.69 72 TRP A CA 1
ATOM 615 C C . TRP A 1 72 ? 8.949 4.839 -19.561 1.00 96.69 72 TRP A C 1
ATOM 617 O O . TRP A 1 72 ? 8.871 3.750 -18.993 1.00 96.69 72 TRP A O 1
ATOM 627 N N . HIS A 1 73 ? 9.857 5.106 -20.500 1.00 94.31 73 HIS A N 1
ATOM 628 C CA . HIS A 1 73 ? 10.828 4.137 -20.988 1.00 94.31 73 HIS A CA 1
ATOM 629 C C . HIS A 1 73 ? 12.223 4.510 -20.479 1.00 94.31 73 HIS A C 1
ATOM 631 O O . HIS A 1 73 ? 12.654 5.652 -20.670 1.00 94.31 73 HIS A O 1
ATOM 637 N N . PRO A 1 74 ? 12.950 3.576 -19.849 1.00 94.69 74 PRO A N 1
ATOM 638 C CA . PRO A 1 74 ? 14.274 3.866 -19.334 1.00 94.69 74 PRO A CA 1
ATOM 639 C C . PRO A 1 74 ? 15.298 4.092 -20.446 1.00 94.69 74 PRO A C 1
ATOM 641 O O . PRO A 1 74 ? 15.248 3.478 -21.511 1.00 94.69 74 PRO A O 1
ATOM 644 N N . GLY A 1 75 ? 16.274 4.952 -20.155 1.00 95.06 75 GLY A N 1
ATOM 645 C CA . GLY A 1 75 ? 17.477 5.101 -20.968 1.00 95.06 75 GLY A CA 1
ATOM 646 C C . GLY A 1 75 ? 18.497 3.984 -20.720 1.00 95.06 75 GLY A C 1
ATOM 647 O O . GLY A 1 75 ? 18.214 2.960 -20.105 1.00 95.06 75 GLY A O 1
ATOM 648 N N . LYS A 1 76 ? 19.735 4.204 -21.168 1.00 97.06 76 LYS A N 1
ATOM 649 C CA . LYS A 1 76 ? 20.812 3.199 -21.113 1.00 97.06 76 LYS A CA 1
ATOM 650 C C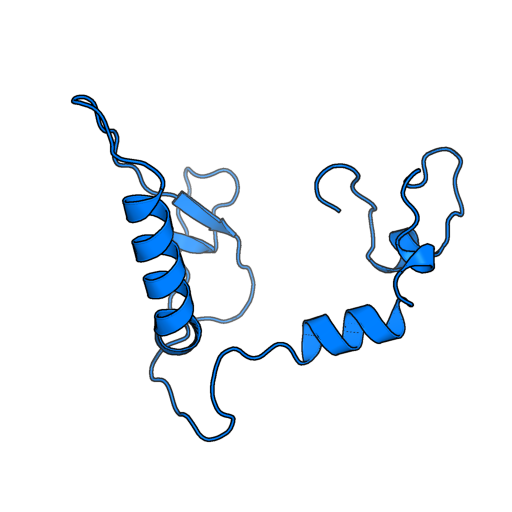 . LYS A 1 76 ? 21.238 2.798 -19.694 1.00 97.06 76 LYS A C 1
ATOM 652 O O . LYS A 1 76 ? 21.702 1.680 -19.489 1.00 97.06 76 LYS A O 1
ATOM 657 N N . HIS A 1 77 ? 21.156 3.718 -18.737 1.00 97.50 77 HIS A N 1
ATOM 658 C CA . HIS A 1 77 ? 21.704 3.526 -17.397 1.00 97.50 77 HIS A CA 1
ATOM 659 C C . HIS A 1 77 ? 20.578 3.240 -16.408 1.00 97.50 77 HIS A C 1
ATOM 661 O O . HIS A 1 77 ? 19.754 4.108 -16.131 1.00 97.50 77 HIS A O 1
ATOM 667 N N . LEU A 1 78 ? 20.567 2.016 -15.885 1.00 96.12 78 LEU A N 1
ATOM 668 C CA . LEU A 1 78 ? 19.611 1.542 -14.894 1.00 96.12 78 LEU A CA 1
ATOM 669 C C . LEU A 1 78 ? 20.343 1.165 -13.609 1.00 96.12 78 LEU A C 1
ATOM 671 O O . LEU A 1 78 ? 21.434 0.599 -13.655 1.00 96.12 78 LEU A O 1
ATOM 675 N N . CYS A 1 79 ? 19.717 1.462 -12.475 1.00 96.75 79 CYS A N 1
ATOM 676 C CA . CYS A 1 79 ? 20.148 0.998 -11.165 1.00 96.75 79 CYS A CA 1
ATOM 677 C C . CYS A 1 79 ? 19.048 0.111 -10.585 1.00 96.75 79 CYS A C 1
ATOM 679 O O . CYS A 1 79 ? 17.866 0.437 -10.701 1.00 96.75 79 CYS A O 1
ATOM 681 N N . VAL A 1 80 ? 19.445 -1.004 -9.980 1.00 95.69 80 VAL A N 1
ATOM 682 C CA . VAL A 1 80 ? 18.547 -1.933 -9.296 1.00 95.69 80 VAL A CA 1
ATOM 683 C C . VAL A 1 80 ? 19.078 -2.103 -7.884 1.00 95.69 80 VAL A C 1
ATOM 685 O O . VAL A 1 80 ? 20.229 -2.495 -7.702 1.00 95.69 80 VAL A O 1
ATOM 688 N N . ASP A 1 81 ? 18.243 -1.793 -6.902 1.00 94.81 81 ASP A N 1
ATOM 689 C CA . ASP A 1 81 ? 18.544 -1.947 -5.482 1.00 94.81 81 ASP A CA 1
ATOM 690 C C . ASP A 1 81 ? 17.264 -2.355 -4.740 1.00 94.81 81 ASP A C 1
ATOM 692 O O . ASP A 1 81 ? 16.155 -2.200 -5.254 1.00 94.81 81 ASP A O 1
ATOM 696 N N . GLU A 1 82 ? 17.423 -2.891 -3.537 1.00 92.06 82 GLU A N 1
ATOM 697 C CA . GLU A 1 82 ? 16.323 -3.286 -2.666 1.00 92.06 82 GLU A CA 1
ATOM 698 C C . GLU A 1 82 ? 15.708 -2.092 -1.923 1.00 92.06 82 GLU A C 1
ATOM 700 O O . GLU A 1 82 ? 16.402 -1.240 -1.345 1.00 92.06 82 GLU A O 1
ATOM 705 N N . ALA A 1 83 ? 14.381 -2.101 -1.821 1.00 91.31 83 ALA A N 1
ATOM 706 C CA . ALA A 1 83 ? 13.633 -1.203 -0.953 1.00 91.31 83 ALA A CA 1
ATOM 707 C C . ALA A 1 83 ? 12.961 -1.972 0.196 1.00 91.31 83 ALA A C 1
ATOM 709 O O . ALA A 1 83 ? 12.732 -3.179 0.132 1.00 91.31 83 ALA A O 1
ATOM 710 N N . ILE A 1 84 ? 12.639 -1.261 1.282 1.00 94.19 84 ILE A N 1
ATOM 711 C CA . ILE A 1 84 ? 11.790 -1.786 2.359 1.00 94.19 84 ILE A CA 1
ATOM 712 C C . ILE A 1 84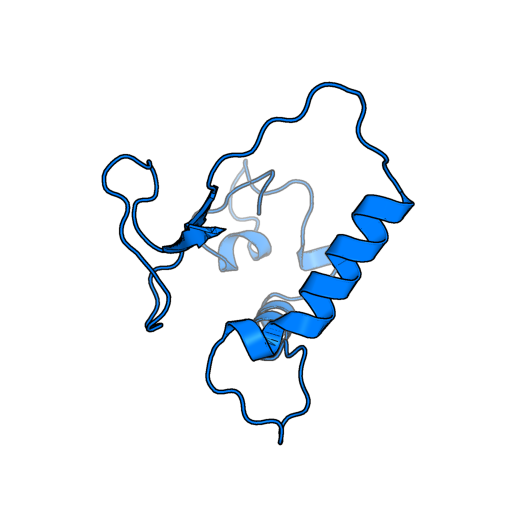 ? 10.568 -0.897 2.516 1.00 94.19 84 ILE A C 1
ATOM 714 O O . ILE A 1 84 ? 10.686 0.277 2.868 1.00 94.19 84 ILE A O 1
ATOM 718 N N . ALA A 1 85 ? 9.391 -1.500 2.376 1.00 93.31 85 ALA A N 1
ATOM 719 C CA . ALA A 1 85 ? 8.137 -0.934 2.845 1.00 93.31 85 ALA A CA 1
ATOM 720 C C . ALA A 1 85 ? 7.928 -1.331 4.315 1.00 93.31 85 ALA A C 1
ATOM 722 O O . ALA A 1 85 ? 7.683 -2.501 4.630 1.00 93.31 85 ALA A O 1
ATOM 723 N N . ARG A 1 86 ? 8.058 -0.366 5.236 1.00 94.19 86 ARG A N 1
ATOM 724 C CA . ARG A 1 86 ? 7.947 -0.598 6.688 1.00 94.19 86 ARG A CA 1
ATOM 725 C C . ARG A 1 86 ? 6.604 -1.248 7.034 1.00 94.19 86 ARG A C 1
ATOM 727 O O . ARG A 1 86 ? 5.551 -0.719 6.698 1.00 94.19 86 ARG A O 1
ATOM 734 N N . PHE A 1 87 ? 6.641 -2.339 7.798 1.00 94.88 87 PHE A N 1
ATOM 735 C CA . PHE A 1 87 ? 5.440 -2.983 8.337 1.00 94.88 87 PHE A CA 1
ATOM 736 C C . PHE A 1 87 ? 5.745 -3.672 9.669 1.00 94.88 87 PHE A C 1
ATOM 738 O O . PHE A 1 87 ? 6.731 -4.398 9.801 1.00 94.88 87 PHE A O 1
ATOM 745 N N . ILE A 1 88 ? 4.901 -3.432 10.676 1.00 93.69 88 ILE A N 1
ATOM 746 C CA . ILE A 1 88 ? 5.105 -3.937 12.048 1.00 93.69 88 ILE A CA 1
ATOM 747 C C . ILE A 1 88 ? 4.077 -5.019 12.419 1.00 93.69 88 ILE A C 1
ATOM 749 O O . ILE A 1 88 ? 4.284 -5.744 13.394 1.00 93.69 88 ILE A O 1
ATOM 753 N N . GLY A 1 89 ? 3.015 -5.179 11.622 1.00 92.88 89 GLY A N 1
ATOM 754 C CA . GLY A 1 89 ? 1.978 -6.185 11.836 1.00 92.88 89 GLY A CA 1
ATOM 755 C C . GLY A 1 89 ? 2.467 -7.630 11.684 1.00 92.88 89 GLY A C 1
ATOM 756 O O . GLY A 1 89 ? 3.647 -7.910 11.458 1.00 92.88 89 GLY A O 1
ATOM 757 N N . ARG A 1 90 ? 1.532 -8.572 11.826 1.00 91.75 90 ARG A N 1
ATOM 758 C CA . ARG A 1 90 ? 1.807 -10.008 11.704 1.00 91.75 90 ARG A CA 1
ATOM 759 C C . ARG A 1 90 ? 1.640 -10.440 10.250 1.00 91.75 90 ARG A C 1
ATOM 761 O O . ARG A 1 90 ? 0.519 -10.541 9.769 1.00 91.75 90 ARG A O 1
ATOM 768 N N . ALA A 1 91 ? 2.752 -10.705 9.582 1.00 91.69 91 ALA A N 1
ATOM 769 C CA . ALA A 1 91 ? 2.789 -11.353 8.278 1.00 91.69 91 ALA A CA 1
ATOM 770 C C . ALA A 1 91 ? 4.032 -12.244 8.211 1.00 91.69 91 ALA A C 1
ATOM 772 O O . ALA A 1 91 ? 5.061 -11.905 8.796 1.00 91.69 91 ALA A O 1
ATOM 773 N N . SER A 1 92 ? 3.928 -13.389 7.543 1.00 92.50 92 SER A N 1
ATOM 774 C CA . SER A 1 92 ? 5.030 -14.348 7.374 1.00 92.50 92 SER A CA 1
ATOM 775 C C . SER A 1 92 ? 6.140 -13.823 6.462 1.00 92.50 92 SER A C 1
ATOM 777 O O . SER A 1 92 ? 7.286 -14.240 6.575 1.00 92.50 92 SER A O 1
ATOM 779 N N . GLU A 1 93 ? 5.794 -12.908 5.565 1.00 94.00 93 GLU A N 1
ATOM 780 C CA . GLU A 1 93 ? 6.630 -12.437 4.466 1.00 94.00 93 GLU A CA 1
ATOM 781 C C . GLU A 1 93 ? 7.491 -11.221 4.834 1.00 94.00 93 GLU A C 1
ATOM 783 O O . GLU A 1 93 ? 8.330 -10.801 4.039 1.00 94.00 93 GLU A O 1
ATOM 788 N N . ILE A 1 94 ? 7.307 -10.638 6.025 1.00 95.62 94 ILE A N 1
ATOM 789 C CA . ILE A 1 94 ? 8.148 -9.522 6.464 1.00 95.62 94 ILE A CA 1
ATOM 790 C C . ILE A 1 94 ? 9.512 -10.004 6.927 1.00 95.62 94 ILE A C 1
ATOM 792 O O . ILE A 1 94 ? 9.642 -10.981 7.665 1.00 95.62 94 ILE A O 1
ATOM 796 N N . ILE A 1 95 ? 10.532 -9.238 6.568 1.00 95.94 95 ILE A N 1
ATOM 797 C CA . ILE A 1 95 ? 11.913 -9.512 6.944 1.00 95.94 95 ILE A CA 1
ATOM 798 C C . ILE A 1 95 ? 12.463 -8.407 7.840 1.00 95.94 95 ILE A C 1
ATOM 800 O O . ILE A 1 95 ? 11.868 -7.333 7.977 1.00 95.94 95 ILE A O 1
ATOM 804 N N . LYS A 1 96 ? 13.620 -8.678 8.456 1.00 95.81 96 LYS A N 1
ATOM 805 C CA . LYS A 1 96 ? 14.392 -7.680 9.195 1.00 95.81 96 LYS A CA 1
ATOM 806 C C . LYS A 1 96 ? 15.764 -7.458 8.552 1.00 95.81 96 LYS A C 1
ATOM 808 O 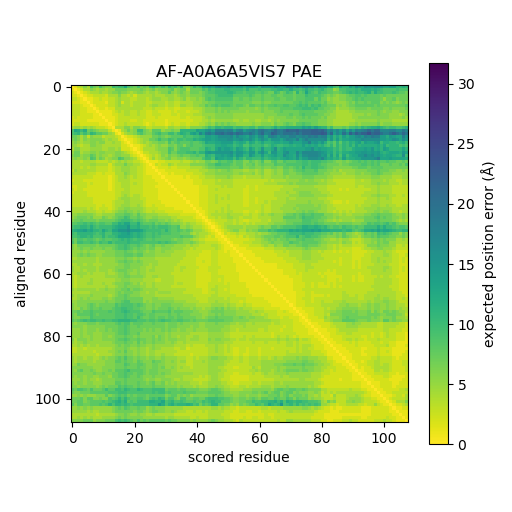O . LYS A 1 96 ? 16.627 -8.322 8.676 1.00 95.81 96 LYS A O 1
ATOM 813 N N . ILE A 1 97 ? 15.996 -6.295 7.944 1.00 93.69 97 ILE A N 1
ATOM 814 C CA . ILE A 1 97 ? 17.313 -5.869 7.444 1.00 93.69 97 ILE A CA 1
ATOM 815 C C . ILE A 1 97 ? 17.911 -4.865 8.431 1.00 93.69 97 ILE A C 1
ATOM 817 O O . ILE A 1 97 ? 17.445 -3.736 8.552 1.00 93.69 97 ILE A O 1
ATOM 821 N N . LYS A 1 98 ? 18.947 -5.278 9.168 1.00 92.50 98 LYS A N 1
ATOM 822 C CA . LYS A 1 98 ? 19.519 -4.492 10.281 1.00 92.50 98 LYS A CA 1
ATOM 823 C C . LYS A 1 98 ? 20.139 -3.158 9.853 1.00 92.50 98 LYS A C 1
ATOM 825 O O . LYS A 1 98 ? 20.234 -2.260 10.677 1.00 92.50 98 LYS A O 1
ATOM 830 N N . THR A 1 99 ? 20.579 -3.051 8.604 1.00 92.69 99 THR A N 1
ATOM 831 C CA . THR A 1 99 ? 21.291 -1.883 8.072 1.00 92.69 99 THR A CA 1
ATOM 832 C C . THR A 1 99 ? 20.363 -0.783 7.557 1.00 92.69 99 THR A C 1
ATOM 834 O O . THR A 1 99 ? 20.835 0.317 7.287 1.00 92.69 99 THR A O 1
ATOM 837 N N . LYS A 1 100 ? 19.054 -1.042 7.414 1.00 89.81 100 LYS A N 1
ATOM 838 C CA . LYS A 1 100 ? 18.087 -0.048 6.922 1.00 89.81 100 LYS A CA 1
ATOM 839 C C . LYS A 1 100 ? 17.507 0.770 8.098 1.00 89.81 100 LYS A C 1
ATOM 841 O O . LYS A 1 100 ? 17.270 0.194 9.162 1.00 89.81 100 LYS A O 1
ATOM 846 N N . PRO A 1 101 ? 17.206 2.075 7.915 1.00 89.25 101 PRO A N 1
ATOM 847 C CA . PRO A 1 101 ? 16.643 2.935 8.970 1.00 89.25 101 PRO A CA 1
ATOM 848 C C . PRO A 1 101 ? 15.326 2.409 9.556 1.00 89.25 101 PRO A C 1
ATOM 850 O O . PRO A 1 101 ? 15.060 2.526 10.750 1.00 89.25 101 PRO A O 1
ATOM 853 N N . THR A 1 102 ? 14.506 1.789 8.709 1.00 86.56 102 THR A N 1
ATOM 854 C CA . THR A 1 102 ? 13.268 1.094 9.062 1.00 86.56 102 THR A CA 1
ATOM 855 C C . THR A 1 102 ? 13.485 -0.406 8.877 1.00 86.56 102 THR A C 1
ATOM 857 O O . THR A 1 102 ? 13.159 -0.969 7.835 1.00 86.56 102 THR A O 1
ATOM 860 N N . PRO A 1 103 ? 14.051 -1.101 9.878 1.00 88.81 103 PRO A N 1
ATOM 861 C CA . PRO A 1 103 ? 14.667 -2.398 9.645 1.00 88.81 103 PRO A CA 1
ATOM 862 C C . PRO A 1 103 ? 13.664 -3.522 9.404 1.00 88.81 103 PRO A C 1
ATOM 864 O O . PRO A 1 103 ? 14.103 -4.604 9.058 1.00 88.81 103 PRO A O 1
ATOM 867 N N . LYS A 1 104 ? 12.356 -3.327 9.623 1.00 96.06 104 LYS A N 1
ATOM 868 C CA . LYS A 1 104 ? 11.336 -4.384 9.543 1.00 96.06 104 LYS A CA 1
ATOM 869 C C . LYS A 1 104 ? 10.222 -4.011 8.567 1.00 96.06 104 LYS A C 1
ATOM 871 O O . LYS A 1 104 ? 9.598 -2.957 8.719 1.00 96.06 104 LYS A O 1
ATOM 876 N N . GLY A 1 105 ? 9.944 -4.892 7.613 1.00 96.19 105 GLY A N 1
ATOM 877 C CA . GLY A 1 105 ? 8.898 -4.674 6.619 1.00 96.19 105 GLY A CA 1
ATOM 878 C C . GLY A 1 105 ? 8.940 -5.656 5.455 1.00 96.19 105 GLY A C 1
ATOM 879 O O . GLY A 1 105 ? 9.646 -6.665 5.512 1.00 96.19 105 GLY A O 1
ATOM 880 N N . TYR A 1 106 ? 8.176 -5.352 4.409 1.00 94.94 106 TYR A N 1
ATOM 881 C CA . TYR A 1 106 ? 8.234 -6.073 3.141 1.00 94.94 106 TYR A CA 1
ATOM 882 C C . TYR A 1 106 ? 9.426 -5.569 2.335 1.00 94.9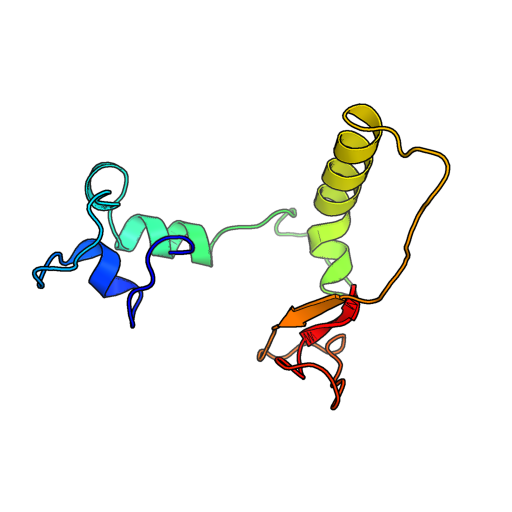4 106 TYR A C 1
ATOM 884 O O . TYR A 1 106 ? 9.585 -4.361 2.155 1.00 94.94 106 TYR A O 1
ATOM 892 N N . LYS A 1 107 ? 10.260 -6.493 1.864 1.00 94.25 107 LYS A N 1
ATOM 893 C CA . LYS A 1 107 ? 11.305 -6.182 0.892 1.00 94.25 107 LYS A CA 1
ATOM 894 C C . LYS A 1 107 ? 10.684 -6.135 -0.500 1.00 94.25 107 LYS A C 1
ATOM 896 O O . LYS A 1 107 ? 9.917 -7.036 -0.840 1.00 94.25 107 LYS A O 1
ATOM 901 N N . VAL A 1 108 ? 11.009 -5.088 -1.249 1.00 92.00 108 VAL A N 1
ATOM 902 C CA . VAL A 1 108 ? 10.605 -4.868 -2.643 1.00 92.00 108 VAL A CA 1
ATOM 903 C C . VAL A 1 108 ? 11.851 -4.890 -3.509 1.00 92.00 108 VAL A C 1
ATOM 905 O O . VAL A 1 108 ? 12.857 -4.271 -3.084 1.00 92.00 108 VAL A O 1
#

Mean predicted aligned error: 5.37 Å

pLDDT: mean 90.59, std 6.24, range [61.16, 97.62]

Radius of gyration: 18.55 Å; Cα contacts (8 Å, |Δi|>4): 71; chains: 1; bounding box: 38×46×38 Å

InterPro domains:
  IPR029526 PiggyBac transposable element-derived protein [PF13843] (1-107)

Sequence (108 aa):
MDVHQEPSLCEYWEKKHANAPTHSVNNYMSETRFEQLDRYLYYTEVKQSFKSPFGRVWDLSEHIRKRSLELWHPGKHLCVDEAIARFIGRASEIIKIKTKPTPKGYKV

Solvent-accessible surface area (backbone atoms only — not comparable to full-atom values): 7202 Å² total; per-residue (Å²): 101,87,94,54,76,62,100,48,78,66,56,61,67,59,68,86,51,98,83,44,70,89,77,53,50,58,84,80,45,53,68,70,57,50,54,50,50,69,74,67,66,72,84,59,63,92,86,66,83,65,98,46,75,63,65,57,46,40,72,60,50,52,50,51,54,53,52,51,53,75,77,48,77,84,71,93,81,81,86,87,79,82,46,67,51,70,50,85,75,95,62,91,76,51,46,75,47,87,88,45,99,63,33,39,11,39,75,86